Protein AF-A0A1X1Y423-F1 (afdb_monomer)

Solvent-accessible surface area (backbone atoms only — not comparable to full-atom values): 9062 Å² total; per-residue (Å²): 109,69,70,61,50,52,59,52,49,63,72,70,48,79,83,74,69,54,73,50,76,46,67,67,40,80,51,100,76,61,66,33,51,28,38,37,36,32,34,32,55,66,44,44,49,52,20,59,78,66,70,50,71,88,78,82,50,69,68,53,49,53,53,61,71,71,44,40,62,94,47,74,40,48,40,57,61,54,15,57,74,74,73,52,52,40,70,58,42,39,66,76,39,49,49,59,34,33,77,64,56,37,29,48,78,54,99,62,28,35,26,29,60,64,61,67,62,75,39,68,69,41,36,35,37,34,39,80,45,82,84,51,63,71,61,45,50,53,51,30,55,55,40,48,80,80,22,83,37,53,41,74,50,73,64,88,79,132

Sequence (158 aa):
MAALVADQVHRLMPRGGAHLVVGEVPAAQGIADIVAVRFDTDALRTRLSSGIGPVTSPLRVRVLHVLREDRYVRSATLAAYVGTNASALTRSTLKPLAELGLVELQKGLVRSTGAWRPVAAHLTAVELKLSKWRDALRQADNFAISADRSWMVLRDDP

Organism: NCBI:txid487514

Foldseek 3Di:
DLVVVQVVVVVVDDDDADKDKDAQDDDPPHTFRIKMFGWPVVLVVLCVVLVNDDDPDPLQVLLLVPFAQVDKDALQVSQVVSVHHSVCCCVVHVVVCVVSVQWDDDPRIIHGNVSDDDGGPFMETEHEDEPCVVVQVVVQVVCVVPGVYGYYDYDPDD

Secondary structure (DSSP, 8-state):
-HHHHHHHHHHHSPSSS-EEEEEEEE-SSSEEEEEEEEE-HHHHHHHHHTT------HHHHHHHHH--SS--EEHHHHHHHTTS-HHHHIIIIIHHHHHTTSEEEETTEEEE-S----SEEEEEEEEEESS-HHHHHHHHHHHTTT-SEEEEEEP---

pLDDT: mean 89.37, std 7.26, range [56.88, 98.31]

InterPro domains:
  IPR036390 Winged helix DNA-binding domain superfamily [SSF46785] (57-141)

Radius of gyration: 19.11 Å; Cα contacts (8 Å, |Δi|>4): 246; chains: 1; bounding box: 47×33×51 Å

Mean predicted aligned error: 5.69 Å

Structure (mmCIF, N/CA/C/O backbone):
data_AF-A0A1X1Y423-F1
#
_entry.id   AF-A0A1X1Y423-F1
#
loop_
_atom_site.group_PDB
_atom_site.id
_atom_site.type_symbol
_atom_site.label_atom_id
_atom_site.label_alt_id
_atom_site.label_comp_id
_atom_site.label_asym_id
_atom_site.label_entity_id
_atom_site.label_seq_id
_atom_site.pdbx_PDB_ins_code
_atom_site.Cartn_x
_atom_site.Cartn_y
_atom_site.Cartn_z
_atom_site.occupancy
_atom_site.B_iso_or_equiv
_atom_site.auth_seq_id
_atom_site.auth_comp_id
_atom_site.auth_asym_id
_atom_site.auth_atom_id
_atom_site.pdbx_PDB_model_num
ATOM 1 N N . MET A 1 1 ? 13.680 -0.420 -26.757 1.00 71.19 1 MET A N 1
ATOM 2 C CA . MET A 1 1 ? 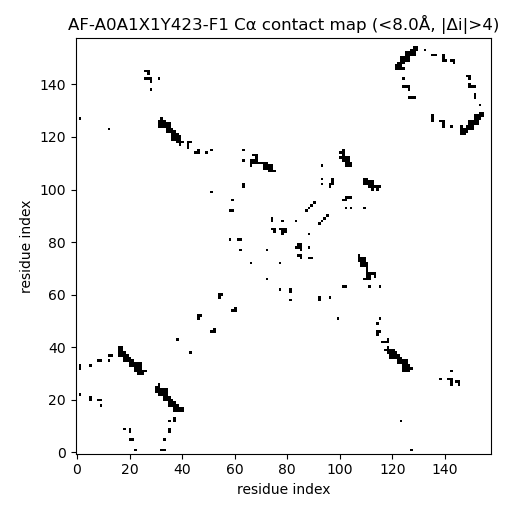14.505 -0.995 -25.670 1.00 71.19 1 MET A CA 1
ATOM 3 C C . MET A 1 1 ? 13.645 -1.414 -24.486 1.00 71.19 1 MET A C 1
ATOM 5 O O . MET A 1 1 ? 13.624 -2.599 -24.197 1.00 71.19 1 MET A O 1
ATOM 9 N N . ALA A 1 2 ? 12.868 -0.506 -23.885 1.00 75.75 2 ALA A N 1
ATOM 10 C CA . ALA A 1 2 ? 12.001 -0.819 -22.742 1.00 75.75 2 ALA A CA 1
ATOM 11 C C . ALA A 1 2 ? 11.051 -2.012 -22.972 1.00 75.75 2 ALA A C 1
ATOM 13 O O . ALA A 1 2 ? 11.011 -2.907 -22.142 1.00 75.75 2 ALA A O 1
ATOM 14 N N . ALA A 1 3 ? 10.370 -2.100 -24.123 1.00 78.38 3 ALA A N 1
ATOM 15 C CA . ALA A 1 3 ? 9.486 -3.236 -24.433 1.00 78.38 3 ALA A CA 1
ATOM 16 C C . ALA A 1 3 ? 10.220 -4.592 -24.494 1.00 78.38 3 ALA A C 1
ATOM 18 O O . ALA A 1 3 ? 9.712 -5.597 -24.009 1.00 78.38 3 ALA A O 1
ATOM 19 N N . LEU A 1 4 ? 11.438 -4.611 -25.047 1.00 82.81 4 LEU A N 1
ATOM 20 C CA . LEU A 1 4 ? 12.264 -5.819 -25.100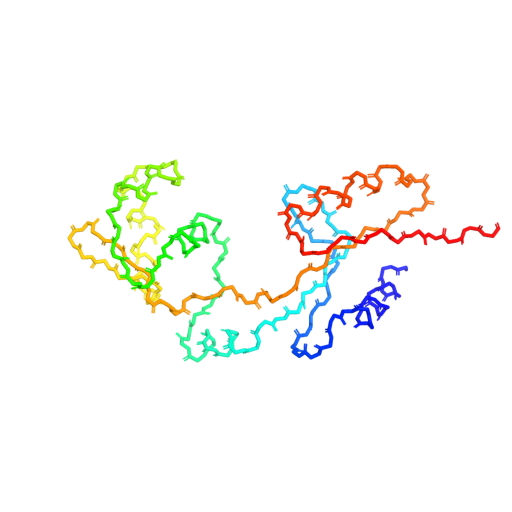 1.00 82.81 4 LEU A CA 1
ATOM 21 C C . LEU A 1 4 ? 12.731 -6.220 -23.698 1.00 82.81 4 LEU A C 1
ATOM 23 O O . LEU A 1 4 ? 12.655 -7.389 -23.339 1.00 82.81 4 LEU A O 1
ATOM 27 N N . VAL A 1 5 ? 13.155 -5.249 -22.884 1.00 81.50 5 VAL A N 1
ATOM 28 C CA . VAL A 1 5 ? 13.525 -5.515 -21.490 1.00 81.50 5 VAL A CA 1
ATOM 29 C C . VAL A 1 5 ? 12.313 -5.975 -20.681 1.00 81.50 5 VAL A C 1
ATOM 31 O O . VAL A 1 5 ? 12.442 -6.920 -19.918 1.00 81.50 5 VAL A O 1
ATOM 34 N N . ALA A 1 6 ? 11.129 -5.398 -20.887 1.00 82.81 6 ALA A N 1
ATOM 35 C CA . ALA A 1 6 ? 9.902 -5.813 -20.212 1.00 82.81 6 ALA A CA 1
ATOM 36 C C . ALA A 1 6 ? 9.536 -7.286 -20.494 1.00 82.81 6 ALA A C 1
ATOM 38 O O . ALA A 1 6 ? 9.153 -7.999 -19.562 1.00 82.81 6 ALA A O 1
ATOM 39 N N . ASP A 1 7 ? 9.712 -7.764 -21.735 1.00 85.25 7 ASP A N 1
ATOM 40 C CA . ASP A 1 7 ? 9.544 -9.189 -22.080 1.00 85.25 7 ASP A CA 1
ATOM 41 C C . ASP A 1 7 ? 10.568 -10.075 -21.356 1.00 85.25 7 ASP A C 1
ATOM 43 O O . ASP A 1 7 ? 10.226 -11.126 -20.812 1.00 85.25 7 ASP A O 1
ATOM 47 N N . GLN A 1 8 ? 11.829 -9.639 -21.285 1.00 85.56 8 GLN A N 1
ATOM 48 C CA . GLN A 1 8 ? 12.867 -10.396 -20.579 1.00 85.56 8 GLN A CA 1
ATOM 49 C C . GLN A 1 8 ? 12.647 -10.409 -19.064 1.00 85.56 8 GLN A C 1
ATOM 51 O O . GLN A 1 8 ? 12.792 -11.452 -18.429 1.00 85.56 8 GLN A O 1
ATOM 56 N N . VAL A 1 9 ? 12.228 -9.286 -18.480 1.00 85.62 9 VAL A N 1
ATOM 57 C CA . VAL A 1 9 ? 11.900 -9.178 -17.054 1.00 85.62 9 VAL A CA 1
ATOM 58 C C . VAL A 1 9 ? 10.802 -10.172 -16.683 1.00 85.62 9 VAL A C 1
ATOM 60 O O . VAL A 1 9 ? 10.925 -10.844 -15.662 1.00 85.62 9 VAL A O 1
ATOM 63 N N . HIS A 1 10 ? 9.798 -10.371 -17.544 1.00 80.94 10 HIS A N 1
ATOM 64 C CA . HIS A 1 10 ? 8.770 -11.398 -17.345 1.00 80.94 10 HIS A CA 1
ATOM 65 C C . HIS A 1 10 ? 9.352 -12.803 -17.122 1.00 80.94 10 HIS A C 1
ATOM 67 O O . HIS A 1 10 ? 8.839 -13.553 -16.290 1.00 80.94 10 HIS A O 1
ATOM 73 N N . ARG A 1 11 ? 10.435 -13.156 -17.826 1.00 82.75 11 ARG A N 1
ATOM 74 C CA . ARG A 1 11 ? 11.099 -14.469 -17.723 1.00 82.75 11 ARG A CA 1
ATOM 75 C C . ARG A 1 11 ? 11.934 -14.620 -16.453 1.00 82.75 11 ARG A C 1
ATOM 77 O O . ARG A 1 11 ? 12.149 -15.742 -16.000 1.00 82.75 11 ARG A O 1
ATOM 84 N N . LEU A 1 12 ? 12.416 -13.506 -15.906 1.00 84.12 12 LEU A N 1
ATOM 85 C CA . LEU A 1 12 ? 13.272 -13.465 -14.719 1.00 84.12 12 LEU A CA 1
ATOM 86 C C . LEU A 1 12 ? 12.476 -13.334 -13.410 1.00 84.12 12 LEU A C 1
ATOM 88 O O . LEU A 1 12 ? 13.028 -13.544 -12.326 1.00 84.12 12 LEU A O 1
ATOM 92 N N . MET A 1 13 ? 11.188 -12.995 -13.491 1.00 86.12 13 MET A N 1
ATOM 93 C CA . MET A 1 13 ? 10.309 -12.936 -12.327 1.00 86.12 13 MET A CA 1
ATOM 94 C C . MET A 1 13 ? 10.154 -14.316 -11.662 1.00 86.12 13 MET A C 1
ATOM 96 O O . MET A 1 13 ? 10.131 -15.339 -12.355 1.00 86.12 13 MET A O 1
ATOM 100 N N . PRO A 1 14 ? 10.017 -14.379 -10.320 1.00 82.56 14 PRO A N 1
ATOM 101 C CA . PRO A 1 14 ? 9.697 -15.623 -9.627 1.00 82.56 14 PRO A CA 1
ATOM 102 C C . PRO A 1 14 ? 8.488 -16.319 -10.260 1.00 82.56 14 PRO A C 1
ATOM 104 O O . PRO A 1 14 ? 7.506 -15.665 -10.588 1.00 82.56 14 PRO A O 1
ATOM 107 N N . ARG A 1 15 ? 8.543 -17.645 -10.422 1.00 82.44 15 ARG A N 1
ATOM 108 C CA . ARG A 1 15 ? 7.457 -18.405 -11.062 1.00 82.44 15 ARG A CA 1
ATOM 109 C C . ARG A 1 15 ? 6.163 -18.376 -10.231 1.00 82.44 15 ARG A C 1
ATOM 111 O O . ARG A 1 15 ? 6.212 -18.366 -8.999 1.00 82.44 15 ARG A O 1
ATOM 118 N N . GLY A 1 16 ? 5.031 -18.474 -10.932 1.00 79.94 16 GLY A N 1
ATOM 119 C CA . GLY A 1 16 ? 3.687 -18.619 -10.361 1.00 79.94 16 GLY A CA 1
ATOM 120 C C . GLY A 1 16 ? 3.031 -17.300 -9.935 1.00 79.94 16 GLY A C 1
ATOM 121 O O . GLY A 1 16 ? 3.711 -16.339 -9.595 1.00 79.94 16 GLY A O 1
ATOM 122 N N . GLY A 1 17 ? 1.696 -17.280 -9.913 1.00 79.94 17 GLY A N 1
ATOM 123 C CA . GLY A 1 17 ? 0.901 -16.082 -9.614 1.00 79.94 17 GLY A CA 1
ATOM 124 C C . GLY A 1 17 ? 0.702 -15.162 -10.823 1.00 79.94 17 GLY A C 1
ATOM 125 O O . GLY A 1 17 ? 1.229 -15.401 -11.908 1.00 79.94 17 GLY A O 1
ATOM 126 N N . ALA A 1 18 ? -0.104 -14.116 -10.640 1.00 85.06 18 ALA A N 1
ATOM 127 C CA . ALA A 1 18 ? -0.312 -13.089 -11.658 1.00 85.06 18 ALA A CA 1
ATOM 128 C C . ALA A 1 18 ? 0.846 -12.081 -11.649 1.00 85.06 18 ALA A C 1
ATOM 130 O O . ALA A 1 18 ? 1.231 -11.594 -10.582 1.00 85.06 18 ALA A O 1
ATOM 131 N N . HIS A 1 19 ? 1.380 -11.752 -12.827 1.00 90.81 19 HIS A N 1
ATOM 132 C CA . HIS A 1 19 ? 2.447 -10.766 -13.000 1.00 90.81 19 HIS A CA 1
ATOM 133 C C . HIS A 1 19 ? 1.944 -9.539 -13.754 1.00 90.81 19 HIS A C 1
ATOM 135 O O . HIS A 1 19 ? 1.078 -9.637 -14.621 1.00 90.81 19 HIS A O 1
ATOM 141 N N . LEU A 1 20 ? 2.527 -8.387 -13.443 1.00 91.62 20 LEU A N 1
ATOM 142 C CA . LEU A 1 20 ? 2.366 -7.161 -14.211 1.00 91.62 20 LEU A CA 1
ATOM 143 C C . LEU A 1 20 ? 3.725 -6.483 -14.343 1.00 91.62 20 LEU A C 1
ATOM 145 O O . LEU A 1 20 ? 4.454 -6.369 -13.361 1.00 91.62 20 LEU A O 1
ATOM 149 N N . VAL A 1 21 ? 4.047 -6.024 -15.549 1.00 91.69 21 VAL A N 1
ATOM 150 C CA . VAL A 1 21 ? 5.226 -5.199 -15.818 1.00 91.69 21 VAL A CA 1
ATOM 151 C C . VAL A 1 21 ? 4.744 -3.858 -16.346 1.00 91.69 21 VAL A C 1
ATOM 153 O O . VAL A 1 21 ? 3.952 -3.813 -17.285 1.00 91.69 21 VAL A O 1
ATOM 156 N N . VAL A 1 22 ? 5.196 -2.779 -15.717 1.00 91.50 22 VAL A N 1
ATOM 157 C CA . VAL A 1 22 ? 4.788 -1.404 -16.018 1.00 91.50 22 VAL A CA 1
ATOM 158 C C . VAL A 1 22 ? 6.040 -0.561 -16.224 1.00 91.50 22 VAL A C 1
ATOM 160 O O . VAL A 1 22 ? 7.025 -0.754 -15.516 1.00 91.50 22 VAL A O 1
ATOM 163 N N . GLY A 1 23 ? 6.011 0.345 -17.197 1.00 90.56 23 GLY A N 1
ATOM 164 C CA . GLY A 1 23 ? 7.083 1.316 -17.418 1.00 90.56 23 GLY A CA 1
ATOM 165 C C . GLY A 1 23 ? 6.837 2.636 -16.686 1.00 90.56 23 GLY A C 1
ATOM 166 O O . GLY A 1 23 ? 5.689 2.961 -16.392 1.00 90.56 23 GLY A O 1
ATOM 167 N N . GLU A 1 24 ? 7.911 3.385 -16.433 1.00 87.50 24 GLU A N 1
ATOM 168 C CA . GLU A 1 24 ? 7.902 4.760 -15.905 1.00 87.50 24 GLU A CA 1
ATOM 169 C C . GLU A 1 24 ? 7.063 4.923 -14.627 1.00 87.50 24 GLU A C 1
ATOM 171 O O . GLU A 1 24 ? 6.098 5.687 -14.557 1.00 87.50 24 GLU A O 1
ATOM 176 N N . VAL A 1 25 ? 7.429 4.183 -13.582 1.00 85.56 25 VAL A N 1
ATOM 177 C CA . VAL A 1 25 ? 6.671 4.156 -12.328 1.00 85.56 25 VAL A CA 1
ATOM 178 C C . VAL A 1 25 ? 7.312 5.089 -11.297 1.00 85.56 25 VAL A C 1
ATOM 180 O O . VAL A 1 25 ? 8.468 4.876 -10.922 1.00 85.56 25 VAL A O 1
ATOM 183 N N . PRO A 1 26 ? 6.582 6.095 -10.775 1.00 83.12 26 PRO A N 1
ATOM 184 C CA . PRO A 1 26 ? 7.054 6.892 -9.650 1.00 83.12 26 PRO A CA 1
ATOM 185 C C . PRO A 1 26 ? 7.330 6.005 -8.432 1.00 83.12 26 PRO A C 1
ATOM 187 O O . PRO A 1 26 ? 6.463 5.249 -7.991 1.00 83.12 26 PRO A O 1
ATOM 190 N N . ALA A 1 27 ? 8.530 6.118 -7.874 1.00 81.44 27 ALA A N 1
ATOM 191 C CA . ALA A 1 27 ? 8.976 5.358 -6.713 1.00 81.44 27 ALA A CA 1
ATOM 192 C C . ALA A 1 27 ? 9.255 6.289 -5.524 1.00 81.44 27 ALA A C 1
ATOM 194 O O . ALA A 1 27 ? 9.110 7.510 -5.611 1.00 81.44 27 ALA A O 1
ATOM 195 N N . ALA A 1 28 ? 9.681 5.718 -4.392 1.00 75.62 28 ALA A N 1
ATOM 196 C CA . ALA A 1 28 ? 10.052 6.504 -3.214 1.00 75.62 28 ALA A CA 1
ATOM 197 C C . ALA A 1 28 ? 11.167 7.526 -3.515 1.00 75.62 28 ALA A C 1
ATOM 199 O O . ALA A 1 28 ? 11.206 8.591 -2.902 1.00 75.62 28 ALA A O 1
ATOM 200 N N . GLN A 1 29 ? 12.052 7.211 -4.467 1.00 79.56 29 GLN A N 1
ATOM 201 C CA . GLN A 1 29 ? 13.123 8.092 -4.922 1.00 79.56 29 GLN A CA 1
ATOM 202 C C . GLN A 1 29 ? 13.238 8.06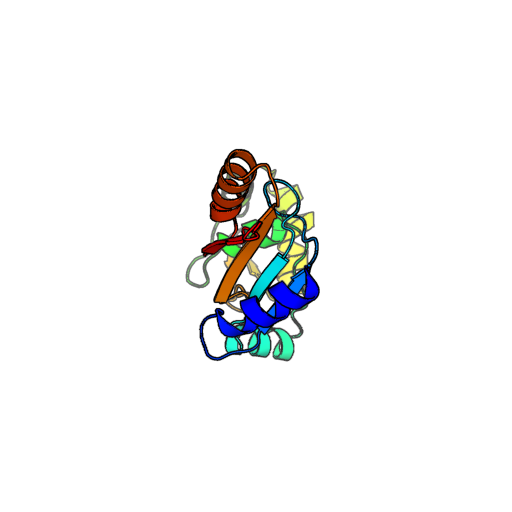6 -6.451 1.00 79.56 29 GLN A C 1
ATOM 204 O O . GLN A 1 29 ? 13.910 7.211 -7.018 1.00 79.56 29 GLN A O 1
ATOM 209 N N . GLY A 1 30 ? 12.603 9.029 -7.120 1.00 84.50 30 GLY A N 1
ATOM 210 C CA . GLY A 1 30 ? 12.651 9.166 -8.579 1.00 84.50 30 GLY A CA 1
ATOM 211 C C . GLY A 1 30 ? 11.597 8.334 -9.311 1.00 84.50 30 GLY A C 1
ATOM 212 O O . GLY A 1 30 ? 10.545 8.012 -8.759 1.00 84.50 30 GLY A O 1
ATOM 213 N N . ILE A 1 31 ? 11.871 8.033 -10.578 1.00 86.44 31 ILE A N 1
ATOM 214 C CA . ILE A 1 31 ? 11.006 7.246 -11.462 1.00 86.44 31 ILE A CA 1
ATOM 215 C C . ILE A 1 31 ? 11.805 6.012 -11.860 1.00 86.44 31 ILE A C 1
ATOM 217 O O . ILE A 1 31 ? 12.922 6.160 -12.345 1.00 86.44 31 ILE A O 1
ATOM 221 N N . ALA A 1 32 ? 11.256 4.825 -11.617 1.00 87.31 32 ALA A N 1
ATOM 222 C CA . ALA A 1 32 ? 11.831 3.579 -12.101 1.00 87.31 32 ALA A CA 1
ATOM 223 C C . ALA A 1 32 ? 11.414 3.368 -13.558 1.00 87.31 32 ALA A C 1
ATOM 225 O O . ALA A 1 32 ? 10.223 3.455 -13.875 1.00 87.31 32 ALA A O 1
ATOM 226 N N . ASP A 1 33 ? 12.373 3.057 -14.429 1.00 89.56 33 ASP A N 1
ATOM 227 C CA . ASP A 1 33 ? 12.090 2.835 -15.849 1.00 89.56 33 ASP A CA 1
ATOM 228 C C . ASP A 1 33 ? 11.113 1.676 -16.059 1.00 89.56 33 ASP A C 1
ATOM 230 O O . ASP A 1 33 ? 10.211 1.769 -16.891 1.00 89.56 33 ASP A O 1
ATOM 234 N N . ILE A 1 34 ? 11.278 0.586 -15.304 1.00 91.44 34 ILE A N 1
ATOM 235 C CA . ILE A 1 34 ? 10.379 -0.568 -15.313 1.00 91.44 34 ILE A CA 1
ATOM 236 C C . ILE A 1 34 ? 10.172 -1.072 -13.879 1.00 91.44 34 ILE A C 1
ATOM 238 O O . ILE A 1 34 ? 11.114 -1.217 -13.104 1.00 91.44 34 ILE A O 1
ATOM 242 N N . VAL A 1 35 ? 8.930 -1.415 -13.540 1.00 92.12 35 VAL A N 1
ATOM 243 C CA . VAL A 1 35 ? 8.573 -2.144 -12.319 1.00 92.12 35 VAL A CA 1
ATOM 244 C C . VAL A 1 35 ? 7.817 -3.406 -12.698 1.00 92.12 35 VAL A C 1
ATOM 246 O O . VAL A 1 35 ? 6.827 -3.362 -13.427 1.00 92.12 35 VAL A O 1
ATOM 249 N N . ALA A 1 36 ? 8.268 -4.536 -12.167 1.00 93.62 36 ALA A N 1
ATOM 250 C CA . ALA A 1 36 ? 7.576 -5.808 -12.245 1.00 93.62 36 ALA A CA 1
ATOM 251 C C . ALA A 1 36 ? 7.007 -6.179 -10.878 1.00 93.62 36 ALA A C 1
ATOM 253 O O . ALA A 1 36 ? 7.706 -6.148 -9.865 1.00 93.62 36 ALA A O 1
ATOM 254 N N . VAL A 1 37 ? 5.736 -6.559 -10.851 1.00 93.69 37 VAL A N 1
ATOM 255 C CA . VAL A 1 37 ? 5.041 -6.993 -9.641 1.00 93.69 37 VAL A CA 1
ATOM 256 C C . VAL A 1 37 ? 4.522 -8.401 -9.861 1.00 93.69 37 VAL A C 1
ATOM 258 O O . VAL A 1 37 ? 3.819 -8.665 -10.835 1.00 93.69 37 VAL A O 1
ATOM 261 N N . ARG A 1 38 ? 4.830 -9.298 -8.926 1.00 94.25 38 ARG A N 1
ATOM 262 C CA . ARG A 1 38 ? 4.095 -10.548 -8.745 1.00 94.25 38 ARG A CA 1
ATOM 263 C C . ARG A 1 38 ? 3.072 -10.345 -7.645 1.00 94.25 38 ARG A C 1
ATOM 26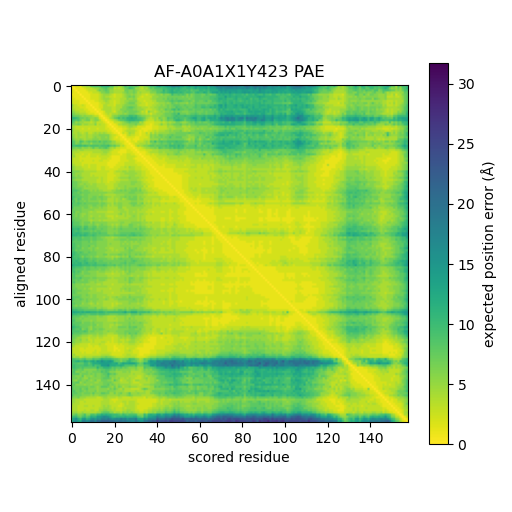5 O O . ARG A 1 38 ? 3.431 -9.982 -6.523 1.00 94.25 38 ARG A O 1
ATOM 272 N N . PHE A 1 39 ? 1.814 -10.617 -7.952 1.00 93.12 39 PHE A N 1
ATOM 273 C CA . PHE A 1 39 ? 0.733 -10.486 -6.990 1.00 93.12 39 PHE A CA 1
ATOM 274 C C . PHE A 1 39 ? 0.563 -11.745 -6.136 1.00 93.12 39 PHE A C 1
ATOM 276 O O . PHE A 1 39 ? 0.645 -12.871 -6.630 1.00 93.12 39 PHE A O 1
ATOM 283 N N . ASP A 1 40 ? 0.250 -11.539 -4.859 1.00 92.50 40 ASP A N 1
ATOM 284 C CA . ASP A 1 40 ? -0.398 -12.538 -4.019 1.00 92.50 40 ASP A CA 1
ATOM 285 C C . ASP A 1 40 ? -1.833 -12.711 -4.535 1.00 92.50 40 ASP A C 1
ATOM 287 O O . ASP A 1 40 ? -2.692 -11.837 -4.385 1.00 92.50 40 ASP A O 1
ATOM 291 N N . THR A 1 41 ? -2.072 -13.831 -5.214 1.00 91.88 41 THR A N 1
ATOM 292 C CA . THR A 1 41 ? -3.351 -14.092 -5.884 1.00 91.88 41 THR A CA 1
ATOM 293 C C . THR A 1 41 ? -4.470 -14.350 -4.877 1.00 91.88 41 THR A C 1
ATOM 295 O O . THR A 1 41 ? -5.617 -13.987 -5.146 1.00 91.88 41 THR A O 1
ATOM 298 N N . ASP A 1 42 ? -4.153 -14.899 -3.703 1.00 91.50 42 ASP A N 1
ATOM 299 C CA . ASP A 1 42 ? -5.139 -15.149 -2.654 1.00 91.50 42 ASP A CA 1
ATOM 300 C C . ASP A 1 42 ? -5.525 -13.843 -1.957 1.00 91.50 42 ASP A C 1
ATOM 302 O O . ASP A 1 42 ? -6.715 -13.577 -1.758 1.00 91.50 42 ASP A O 1
ATOM 306 N N . ALA A 1 43 ? -4.553 -12.971 -1.669 1.00 91.12 43 ALA A N 1
ATOM 307 C CA . ALA A 1 43 ? -4.827 -11.626 -1.163 1.00 91.12 43 ALA A CA 1
ATOM 308 C C . ALA A 1 43 ? -5.634 -10.791 -2.169 1.00 91.12 43 ALA A C 1
ATOM 310 O O . ALA A 1 43 ? -6.587 -10.106 -1.786 1.00 91.12 43 ALA A O 1
ATOM 311 N N . LEU A 1 44 ? -5.290 -10.863 -3.460 1.00 90.44 44 LEU A N 1
ATOM 312 C CA . LEU A 1 44 ? -6.016 -10.164 -4.518 1.00 90.44 44 LEU A CA 1
ATOM 313 C C . LEU A 1 44 ? -7.462 -10.666 -4.627 1.00 90.44 44 LEU A C 1
ATOM 315 O O . LEU A 1 44 ? -8.390 -9.857 -4.627 1.00 90.44 44 LEU A O 1
ATOM 319 N N . ARG A 1 45 ? -7.665 -11.990 -4.654 1.00 90.56 45 ARG A N 1
ATOM 320 C CA . ARG A 1 45 ? -8.998 -12.607 -4.706 1.00 90.56 45 ARG A CA 1
ATOM 321 C C . ARG A 1 45 ? -9.831 -12.232 -3.485 1.00 90.56 45 ARG A C 1
ATOM 323 O O . ARG A 1 45 ? -10.972 -11.823 -3.657 1.00 90.56 45 ARG A O 1
ATOM 330 N N . THR A 1 46 ? -9.248 -12.307 -2.290 1.00 89.38 46 THR A N 1
ATOM 331 C CA . THR A 1 46 ? -9.916 -11.949 -1.029 1.00 89.38 46 THR A CA 1
ATOM 332 C C . THR A 1 46 ? -10.375 -10.493 -1.038 1.00 89.38 46 THR A C 1
ATOM 334 O O . THR A 1 46 ? -11.497 -10.187 -0.641 1.00 89.38 46 THR A O 1
ATOM 337 N N . ARG A 1 47 ? -9.538 -9.572 -1.531 1.00 89.88 47 ARG A N 1
ATOM 338 C CA . ARG A 1 47 ? -9.924 -8.161 -1.644 1.00 89.88 47 ARG A CA 1
ATOM 339 C C . ARG A 1 47 ? -11.044 -7.952 -2.652 1.00 89.88 47 ARG A C 1
ATOM 341 O O . ARG A 1 47 ? -11.986 -7.230 -2.341 1.00 89.88 47 ARG A O 1
ATOM 348 N N . LEU A 1 48 ? -10.968 -8.595 -3.817 1.00 89.38 48 LEU A N 1
ATOM 349 C CA . LEU A 1 48 ? -12.008 -8.502 -4.843 1.00 89.38 48 LEU A CA 1
ATOM 350 C C . LEU A 1 48 ? -13.350 -9.055 -4.346 1.00 89.38 48 LEU A C 1
ATOM 352 O O . LEU A 1 48 ? -14.365 -8.383 -4.503 1.00 89.38 48 LEU A O 1
ATOM 356 N N . SER A 1 49 ? -13.360 -10.223 -3.693 1.00 90.44 49 SER A N 1
ATOM 357 C CA . SER A 1 49 ? -14.589 -10.818 -3.146 1.00 90.44 49 SER A CA 1
ATOM 358 C C . SER A 1 49 ? -15.203 -9.988 -2.020 1.00 90.44 49 SER A C 1
ATOM 360 O O . SER A 1 49 ? -16.415 -10.006 -1.841 1.00 90.44 49 SER A O 1
ATOM 362 N N . SER A 1 50 ? -14.379 -9.242 -1.285 1.00 87.12 50 SER A N 1
ATOM 363 C CA . SER A 1 50 ? -14.818 -8.350 -0.206 1.00 87.12 50 SER A CA 1
ATOM 364 C C . SER A 1 50 ? -15.114 -6.921 -0.682 1.00 87.12 50 SER A C 1
ATOM 366 O O . SER A 1 50 ? -15.353 -6.046 0.144 1.00 87.12 50 SER A O 1
ATOM 368 N N . GLY A 1 51 ? -15.058 -6.645 -1.992 1.00 90.12 51 GLY A N 1
ATOM 369 C CA . GLY A 1 51 ? -15.295 -5.306 -2.547 1.00 90.12 51 GLY A CA 1
ATOM 370 C C . GLY A 1 51 ? -14.236 -4.261 -2.165 1.00 90.12 51 GLY A C 1
ATOM 371 O O . GLY A 1 51 ? -14.469 -3.059 -2.284 1.00 90.12 51 GLY A O 1
ATOM 372 N N . ILE A 1 52 ? -13.058 -4.692 -1.706 1.00 90.38 52 ILE A N 1
ATOM 373 C CA . ILE A 1 52 ? -11.980 -3.813 -1.245 1.00 90.38 52 ILE A CA 1
ATOM 374 C C . ILE A 1 52 ? -11.153 -3.350 -2.446 1.00 90.38 52 ILE A C 1
ATOM 376 O O . ILE A 1 52 ? -10.215 -4.022 -2.890 1.00 90.38 52 ILE A O 1
ATOM 380 N N . GLY A 1 53 ? -11.462 -2.150 -2.932 1.00 89.25 53 GLY A N 1
ATOM 381 C CA . GLY A 1 53 ? -10.697 -1.478 -3.983 1.00 89.25 53 GLY A CA 1
ATOM 382 C C . GLY A 1 53 ? -9.280 -1.048 -3.558 1.00 89.25 53 GLY A C 1
ATOM 383 O O . GLY A 1 53 ? -8.859 -1.268 -2.415 1.00 89.25 53 GLY A O 1
ATOM 384 N N . PRO A 1 54 ? -8.502 -0.434 -4.468 1.00 89.19 54 PRO A N 1
ATOM 385 C CA . PRO A 1 54 ? -7.166 0.083 -4.174 1.00 89.19 54 PRO A CA 1
ATOM 386 C C . PRO A 1 54 ? -7.160 1.106 -3.027 1.00 89.19 54 PRO A C 1
ATOM 388 O O . PRO A 1 54 ? -8.007 1.993 -2.959 1.00 89.19 54 PRO A O 1
ATOM 391 N N . VAL A 1 55 ? -6.158 1.022 -2.144 1.00 90.88 55 VAL A N 1
ATOM 392 C CA . VAL A 1 55 ? -5.936 2.015 -1.079 1.00 90.88 55 VAL A CA 1
ATOM 393 C C . VAL A 1 55 ? -4.791 2.914 -1.525 1.00 90.88 55 VAL A C 1
ATOM 395 O O . VAL A 1 55 ? -3.630 2.544 -1.401 1.00 90.88 55 VAL A O 1
ATOM 398 N N . THR A 1 56 ? -5.120 4.077 -2.082 1.00 89.62 56 THR A N 1
ATOM 399 C CA . THR A 1 56 ? -4.147 4.970 -2.742 1.00 89.62 56 THR A CA 1
ATOM 400 C C . THR A 1 56 ? -3.529 6.011 -1.812 1.00 89.62 56 THR A C 1
ATOM 402 O O . THR A 1 56 ? -2.504 6.598 -2.136 1.00 89.62 56 THR A O 1
ATOM 405 N N . SER A 1 57 ? -4.122 6.250 -0.639 1.00 92.50 57 SER A N 1
ATOM 406 C CA . SER A 1 57 ? -3.585 7.207 0.333 1.00 92.50 57 SER A CA 1
ATOM 407 C C . SER A 1 57 ? -2.406 6.601 1.106 1.00 92.50 57 SER A C 1
ATOM 409 O O . SER A 1 57 ? -2.614 5.625 1.836 1.00 92.50 57 SER A O 1
ATOM 411 N N . PRO A 1 58 ? -1.203 7.212 1.071 1.00 90.50 58 PRO A N 1
ATOM 412 C CA . PRO A 1 58 ? -0.050 6.723 1.831 1.00 90.50 58 PRO A CA 1
ATOM 413 C C . PRO A 1 58 ? -0.302 6.670 3.341 1.00 90.50 58 PRO A C 1
ATOM 415 O O . PRO A 1 58 ? 0.173 5.771 4.033 1.00 90.50 58 PRO A O 1
ATOM 418 N N . LEU A 1 59 ? -1.089 7.613 3.874 1.00 94.19 59 LEU A N 1
ATOM 419 C CA . LEU A 1 59 ? -1.460 7.611 5.288 1.00 94.19 59 LEU A CA 1
ATOM 420 C C . LEU A 1 59 ? -2.340 6.404 5.640 1.00 94.19 59 LEU A C 1
ATOM 422 O O . LEU A 1 59 ? -2.088 5.754 6.652 1.00 94.19 59 LEU A O 1
ATOM 426 N N . ARG A 1 60 ? -3.323 6.069 4.794 1.00 95.56 60 ARG A N 1
ATOM 427 C CA . ARG A 1 60 ? -4.173 4.883 4.992 1.00 95.56 60 ARG A CA 1
ATOM 428 C C . ARG A 1 60 ? -3.354 3.596 4.939 1.00 95.56 60 ARG A C 1
ATOM 430 O O . ARG A 1 60 ? -3.525 2.748 5.806 1.00 95.56 60 ARG A O 1
ATOM 437 N N . VAL A 1 61 ? -2.434 3.480 3.979 1.00 93.06 61 VAL A N 1
ATOM 438 C CA . VAL A 1 61 ? -1.531 2.321 3.872 1.00 93.06 61 VAL A CA 1
ATOM 439 C C . VAL A 1 61 ? -0.662 2.182 5.124 1.00 93.06 61 VAL A C 1
ATOM 441 O O . VAL A 1 61 ? -0.607 1.099 5.697 1.00 93.06 61 VAL A O 1
ATOM 444 N N . ARG A 1 62 ? -0.050 3.272 5.609 1.00 93.50 62 ARG A N 1
ATOM 445 C CA . ARG A 1 62 ? 0.741 3.248 6.854 1.00 93.50 62 ARG A CA 1
ATOM 446 C C . ARG A 1 62 ? -0.081 2.807 8.061 1.00 93.50 62 ARG A C 1
ATOM 448 O O . ARG A 1 62 ? 0.393 1.997 8.846 1.00 93.50 62 ARG A O 1
ATOM 455 N N . VAL A 1 63 ? -1.308 3.308 8.202 1.00 96.12 63 VAL A N 1
ATOM 456 C CA . VAL A 1 63 ? -2.211 2.886 9.283 1.00 96.12 63 VAL A CA 1
ATOM 457 C C . VAL A 1 63 ? -2.488 1.385 9.216 1.00 96.12 63 VAL A C 1
ATOM 459 O O . VAL A 1 63 ? -2.319 0.695 10.218 1.00 96.12 63 VAL A O 1
ATOM 462 N N . LEU A 1 64 ? -2.870 0.873 8.045 1.00 95.12 64 LEU A N 1
ATOM 463 C CA . LEU A 1 64 ? -3.189 -0.545 7.864 1.00 95.12 64 LEU A CA 1
ATOM 464 C C . LEU A 1 64 ? -1.973 -1.453 8.085 1.00 95.12 64 LEU A C 1
ATOM 466 O O . LEU A 1 64 ? -2.130 -2.547 8.612 1.00 95.12 64 LEU A O 1
ATOM 470 N N . HIS A 1 65 ? -0.771 -0.986 7.744 1.00 91.75 65 HIS A N 1
ATOM 471 C CA . HIS A 1 65 ? 0.472 -1.730 7.951 1.00 91.75 65 HIS A CA 1
ATOM 472 C C . HIS A 1 65 ? 0.857 -1.881 9.434 1.00 91.75 65 HIS A C 1
ATOM 474 O O . HIS A 1 65 ? 1.492 -2.860 9.814 1.00 91.75 65 HIS A O 1
ATOM 480 N N . VAL A 1 66 ? 0.484 -0.919 10.283 1.00 93.38 66 VAL A N 1
ATOM 481 C CA . VAL A 1 66 ? 0.852 -0.902 11.713 1.00 93.38 66 VAL A CA 1
ATOM 482 C C . VAL A 1 66 ? -0.167 -1.643 12.582 1.00 93.38 66 VAL A C 1
ATOM 484 O O . VAL A 1 66 ? 0.166 -2.163 13.654 1.00 93.38 66 VAL A O 1
ATOM 487 N N . LEU A 1 67 ? -1.428 -1.664 12.151 1.00 95.44 67 LEU A N 1
ATOM 488 C CA . LEU A 1 67 ? -2.495 -2.353 12.862 1.00 95.44 67 LEU A CA 1
ATOM 489 C C . LEU A 1 67 ? -2.349 -3.870 12.737 1.00 95.44 67 LEU A C 1
ATOM 491 O O . LEU A 1 67 ? -1.912 -4.398 11.720 1.00 95.44 67 LEU A O 1
ATOM 495 N N . ARG A 1 68 ? -2.760 -4.578 13.788 1.00 93.50 68 ARG A N 1
ATOM 496 C CA . ARG A 1 68 ? -2.837 -6.041 13.797 1.00 93.50 68 ARG A CA 1
ATOM 497 C C . ARG A 1 68 ? -4.270 -6.465 14.100 1.00 93.50 68 ARG A C 1
ATOM 499 O O . ARG A 1 68 ? -5.050 -5.674 14.632 1.00 93.50 68 ARG A O 1
ATOM 506 N N . GLU A 1 69 ? -4.607 -7.685 13.712 1.00 92.56 69 GLU A N 1
ATOM 507 C CA . GLU A 1 69 ? -5.941 -8.271 13.893 1.00 92.56 69 GLU A CA 1
ATOM 508 C C . GLU A 1 69 ? -6.177 -8.728 15.343 1.00 92.56 69 GLU A C 1
ATOM 510 O O . GLU A 1 69 ? -7.272 -8.605 15.887 1.00 92.56 69 GLU A O 1
ATOM 515 N N . ASP A 1 70 ? -5.111 -9.172 16.008 1.00 94.25 70 ASP A N 1
ATOM 516 C CA . ASP A 1 70 ? -5.118 -9.766 17.347 1.00 94.25 70 ASP A CA 1
ATOM 517 C C . ASP A 1 70 ? -5.171 -8.747 18.496 1.00 94.25 70 ASP A C 1
ATOM 519 O O . ASP A 1 70 ? -5.311 -9.131 19.658 1.00 94.25 70 ASP A O 1
ATOM 523 N N . ARG A 1 71 ? -5.057 -7.442 18.211 1.00 95.56 71 ARG A N 1
ATOM 524 C CA . ARG A 1 71 ? -4.995 -6.409 19.254 1.00 95.56 71 ARG A CA 1
ATOM 525 C C . ARG A 1 71 ? -5.625 -5.083 18.850 1.00 95.56 71 ARG A C 1
ATOM 527 O O . ARG A 1 71 ? -5.401 -4.560 17.761 1.00 95.56 71 ARG A O 1
ATOM 534 N N . TYR A 1 72 ? -6.316 -4.479 19.810 1.00 97.75 72 TYR A N 1
ATOM 535 C CA . TYR A 1 72 ? -6.737 -3.084 19.743 1.00 97.75 72 TYR A CA 1
ATOM 536 C C . TYR A 1 72 ? -5.600 -2.141 20.147 1.00 97.75 72 TYR A C 1
ATOM 538 O O . TYR A 1 72 ? -4.850 -2.398 21.089 1.00 97.75 72 TYR A O 1
ATOM 546 N N . VAL A 1 73 ? -5.510 -1.005 19.463 1.00 97.44 73 VAL A N 1
ATOM 547 C CA . VAL A 1 73 ? -4.561 0.078 19.740 1.00 97.44 73 VAL A CA 1
ATOM 548 C C . VAL A 1 73 ? -5.337 1.369 19.978 1.00 97.44 73 VAL A C 1
ATOM 550 O O . VAL A 1 73 ? -6.345 1.630 19.325 1.00 97.44 73 VAL A O 1
ATOM 553 N N . ARG A 1 74 ? -4.881 2.214 20.908 1.00 97.88 74 ARG A N 1
ATOM 554 C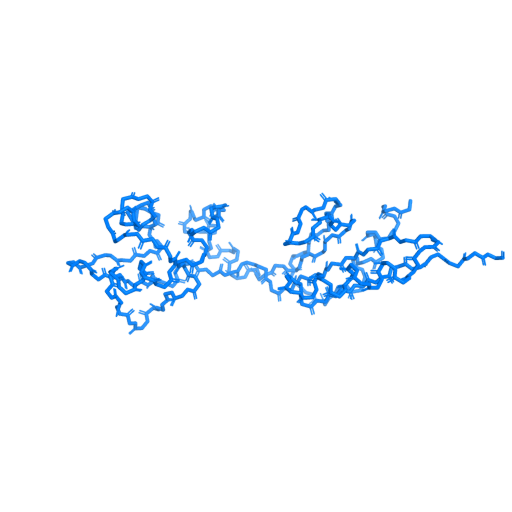 CA . ARG A 1 74 ? -5.482 3.542 21.110 1.00 97.88 74 ARG A CA 1
ATOM 555 C C . ARG A 1 74 ? -5.245 4.415 19.879 1.00 97.88 74 ARG A C 1
ATOM 557 O O . ARG A 1 74 ? -4.111 4.563 19.429 1.00 97.88 74 ARG A O 1
ATOM 564 N N . SER A 1 75 ? -6.292 5.081 19.401 1.00 97.19 75 SER A N 1
ATOM 565 C CA . SER A 1 75 ? -6.220 5.992 18.248 1.00 97.19 75 SER A CA 1
ATOM 566 C C . SER A 1 75 ? -5.216 7.123 18.476 1.00 97.19 75 SER A C 1
ATOM 568 O O . SER A 1 75 ? -4.554 7.548 17.538 1.00 97.19 75 SER A O 1
ATOM 570 N N . ALA A 1 76 ? -5.048 7.575 19.724 1.00 97.25 76 ALA A N 1
ATOM 571 C CA . ALA A 1 76 ? -4.029 8.558 20.091 1.00 97.25 76 ALA A CA 1
ATOM 572 C C . ALA A 1 76 ? -2.597 8.029 19.909 1.00 97.25 76 ALA A C 1
ATOM 574 O O . ALA A 1 76 ? -1.750 8.733 19.367 1.00 97.25 76 ALA A O 1
ATOM 575 N N . THR A 1 77 ? -2.338 6.777 20.299 1.00 97.19 77 THR A N 1
ATOM 576 C CA . THR A 1 77 ? -1.037 6.122 20.099 1.00 97.19 77 THR A CA 1
ATOM 577 C C . THR A 1 77 ? -0.740 5.945 18.615 1.00 97.19 77 THR A C 1
ATOM 579 O O . THR A 1 77 ? 0.355 6.265 18.164 1.00 97.19 77 THR A O 1
ATOM 582 N N . LEU A 1 78 ? -1.731 5.496 17.840 1.00 97.12 78 LEU A N 1
ATOM 583 C CA . LEU A 1 78 ? -1.594 5.373 16.391 1.00 97.12 78 LEU A CA 1
ATOM 584 C C . LEU A 1 78 ? -1.342 6.736 15.727 1.00 97.12 78 LEU A C 1
ATOM 586 O O . LEU A 1 78 ? -0.498 6.835 14.843 1.00 97.12 78 LEU A O 1
ATOM 590 N N . ALA A 1 79 ? -2.036 7.787 16.169 1.00 97.19 79 ALA A N 1
ATOM 591 C CA . ALA A 1 79 ? -1.859 9.143 15.657 1.00 97.19 79 ALA A CA 1
ATOM 592 C C . ALA A 1 79 ? -0.457 9.693 15.924 1.00 97.19 79 ALA A C 1
ATOM 594 O O . ALA A 1 79 ? 0.157 10.229 15.005 1.00 97.19 79 ALA A O 1
ATOM 595 N N . ALA A 1 80 ? 0.073 9.485 17.132 1.00 96.38 80 ALA A N 1
ATOM 596 C CA . ALA A 1 80 ? 1.451 9.836 17.455 1.00 96.38 80 ALA A CA 1
ATOM 597 C C . ALA A 1 80 ? 2.445 9.093 16.547 1.00 96.38 80 ALA A C 1
ATOM 599 O O . ALA A 1 80 ? 3.352 9.713 16.001 1.00 96.38 80 ALA A O 1
ATOM 600 N N . TYR A 1 81 ? 2.227 7.793 16.320 1.00 95.44 81 TYR A N 1
ATOM 601 C CA . TYR A 1 81 ? 3.090 6.977 15.463 1.00 95.44 81 TYR A CA 1
ATOM 602 C C . TYR A 1 81 ? 3.120 7.465 14.006 1.00 95.44 81 TYR A C 1
ATOM 604 O O . TYR A 1 81 ? 4.182 7.536 13.397 1.00 95.44 81 TYR A O 1
ATOM 612 N N . VAL A 1 82 ? 1.966 7.829 13.438 1.00 94.62 82 VAL A N 1
ATOM 613 C CA . VAL A 1 82 ? 1.883 8.305 12.044 1.00 94.62 82 VAL A CA 1
ATOM 614 C C . VAL A 1 82 ? 2.075 9.822 11.900 1.00 94.62 82 VAL A C 1
ATOM 616 O O . VAL A 1 82 ? 1.897 10.350 10.801 1.00 94.62 82 VAL A O 1
ATOM 619 N N . GLY A 1 83 ? 2.430 10.525 12.982 1.00 94.50 83 GLY A N 1
ATOM 620 C CA . GLY A 1 83 ? 2.758 11.953 12.969 1.00 94.50 83 GLY A CA 1
ATOM 621 C C . GLY A 1 83 ? 1.557 12.879 12.754 1.00 94.50 83 GLY A C 1
ATOM 622 O O . GLY A 1 83 ? 1.634 13.827 11.978 1.00 94.50 83 GLY A O 1
ATOM 623 N N . THR A 1 84 ? 0.419 12.609 13.399 1.00 95.25 84 THR A N 1
ATOM 624 C CA . THR A 1 84 ? -0.792 13.438 13.280 1.00 95.25 84 THR A CA 1
ATOM 625 C C . THR A 1 8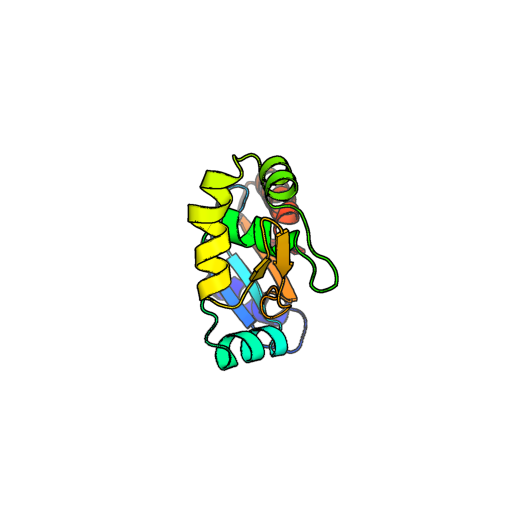4 ? -1.571 13.542 14.598 1.00 95.25 84 THR A C 1
ATOM 627 O O . THR A 1 84 ? -1.212 12.933 15.602 1.00 95.25 84 THR A O 1
ATOM 630 N N . ASN A 1 85 ? -2.670 14.305 14.611 1.00 95.94 85 ASN A N 1
ATOM 631 C CA . ASN A 1 85 ? -3.572 14.378 15.762 1.00 95.94 85 ASN A CA 1
ATOM 632 C C . ASN A 1 85 ? -4.698 13.330 15.676 1.00 95.94 85 ASN A C 1
ATOM 634 O O . ASN A 1 85 ? -5.207 13.023 14.597 1.00 95.94 85 ASN A O 1
ATOM 638 N N . ALA A 1 86 ? -5.121 12.801 16.828 1.00 96.44 86 ALA A N 1
ATOM 639 C CA . ALA A 1 86 ? -6.076 11.691 16.901 1.00 96.44 86 ALA A CA 1
ATOM 640 C C . ALA A 1 86 ? -7.443 12.011 16.276 1.00 96.44 86 ALA A C 1
ATOM 642 O O . ALA A 1 86 ? -8.031 11.157 15.611 1.00 96.44 86 ALA A O 1
ATOM 643 N N . SER A 1 87 ? -7.939 13.238 16.455 1.00 96.75 87 SER A N 1
ATOM 644 C CA . SER A 1 87 ? -9.227 13.672 15.901 1.00 96.75 87 SER A CA 1
ATOM 645 C C . SER A 1 87 ? -9.189 13.721 14.369 1.00 96.75 87 SER A C 1
ATOM 647 O O . SER A 1 87 ? -10.051 13.150 13.696 1.00 96.75 87 SER A O 1
ATOM 649 N N . ALA A 1 88 ? -8.135 14.315 13.803 1.00 96.25 88 ALA A N 1
ATOM 650 C CA . ALA A 1 88 ? -7.917 14.363 12.365 1.00 96.25 88 ALA A CA 1
ATOM 651 C C . ALA A 1 88 ? -7.705 12.968 11.783 1.00 96.25 88 ALA A C 1
ATOM 653 O O . ALA A 1 88 ? -8.355 12.659 10.788 1.00 96.25 88 ALA A O 1
ATOM 654 N N . LEU A 1 89 ? -6.886 12.116 12.416 1.00 97.69 89 LEU A N 1
ATOM 655 C CA . LEU A 1 89 ? -6.696 10.727 11.988 1.00 97.69 89 LEU A CA 1
ATOM 656 C C . LEU A 1 89 ? -8.026 9.974 11.952 1.00 97.69 89 LEU A C 1
ATOM 658 O O . LEU A 1 89 ? -8.341 9.299 10.973 1.00 97.69 89 LEU A O 1
ATOM 662 N N . THR A 1 90 ? -8.825 10.115 13.010 1.00 97.62 90 THR A N 1
ATOM 663 C CA . THR A 1 90 ? -10.115 9.431 13.120 1.00 97.62 90 THR A CA 1
ATOM 664 C C . THR A 1 90 ? -11.044 9.837 11.983 1.00 97.62 90 THR A C 1
ATOM 666 O O . THR A 1 90 ? -11.609 8.980 11.311 1.00 97.62 90 THR A O 1
ATOM 669 N N . ARG A 1 91 ? -11.170 11.143 11.729 1.00 96.94 91 ARG A N 1
ATOM 670 C CA . ARG A 1 91 ? -12.061 11.687 10.700 1.00 96.94 91 ARG A CA 1
ATOM 671 C C . ARG A 1 91 ? -11.589 11.396 9.274 1.00 96.94 91 ARG A C 1
ATOM 673 O O . ARG A 1 91 ? -12.410 11.027 8.447 1.00 96.94 91 ARG A O 1
ATOM 680 N N . SER A 1 92 ? -10.306 11.589 8.969 1.00 96.06 92 SER A N 1
ATOM 681 C CA . SER A 1 92 ? -9.790 11.504 7.591 1.00 96.06 92 SER A CA 1
ATOM 682 C C . SER A 1 92 ? -9.433 10.083 7.154 1.00 96.06 92 SER A C 1
ATOM 684 O O . SER A 1 92 ? -9.396 9.786 5.956 1.00 96.06 92 SER A O 1
ATOM 686 N N . THR A 1 93 ? -9.124 9.215 8.122 1.00 97.50 93 THR A N 1
ATOM 687 C CA . THR A 1 93 ? -8.506 7.911 7.870 1.00 97.50 93 THR A CA 1
ATOM 688 C C . THR A 1 93 ? -9.280 6.777 8.524 1.00 97.50 93 THR A C 1
ATOM 690 O O . THR A 1 93 ? -9.751 5.905 7.804 1.00 97.50 93 THR A O 1
A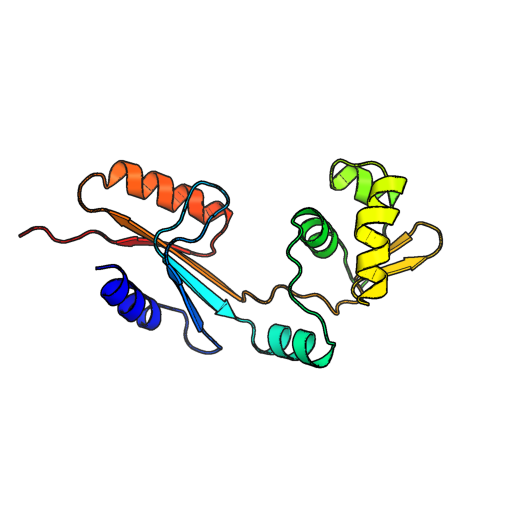TOM 693 N N . LEU A 1 94 ? -9.462 6.777 9.850 1.00 97.81 94 LEU A N 1
ATOM 694 C CA . LEU A 1 94 ? -10.026 5.603 10.532 1.00 97.81 94 LEU A CA 1
ATOM 695 C C . LEU A 1 94 ? -11.500 5.364 10.200 1.00 97.81 94 LEU A C 1
ATOM 697 O O . LEU A 1 94 ? -11.871 4.225 9.950 1.00 97.81 94 LEU A O 1
ATOM 701 N N . LYS A 1 95 ? -12.328 6.416 10.154 1.00 97.44 95 LYS A N 1
ATOM 702 C CA . LYS A 1 95 ? -13.742 6.297 9.766 1.00 97.44 95 LYS A CA 1
ATOM 703 C C . LYS A 1 95 ? -13.904 5.782 8.328 1.00 97.44 95 LYS A C 1
ATOM 705 O O . LYS A 1 95 ? -14.540 4.745 8.181 1.00 97.44 95 LYS A O 1
ATOM 710 N N . PRO A 1 96 ? -13.252 6.373 7.304 1.00 96.00 96 PRO A N 1
ATOM 711 C CA . PRO A 1 96 ? -13.290 5.811 5.953 1.00 96.00 96 PRO A CA 1
ATOM 712 C C . PRO A 1 96 ? -12.783 4.368 5.863 1.00 96.00 96 PRO A C 1
ATOM 714 O O . PRO A 1 96 ? -13.317 3.569 5.106 1.00 96.00 96 PRO A O 1
ATOM 717 N N . LEU A 1 97 ? -11.747 4.001 6.626 1.00 96.44 97 LEU A N 1
ATOM 718 C CA . LEU A 1 97 ? -11.271 2.615 6.655 1.00 96.44 97 LEU A CA 1
ATOM 719 C C . LEU A 1 97 ? -12.282 1.667 7.313 1.00 96.44 97 LEU A C 1
ATOM 721 O O . LEU A 1 97 ? -12.393 0.522 6.883 1.00 96.44 97 LEU A O 1
ATOM 725 N N . ALA A 1 98 ? -13.016 2.127 8.326 1.00 96.75 98 ALA 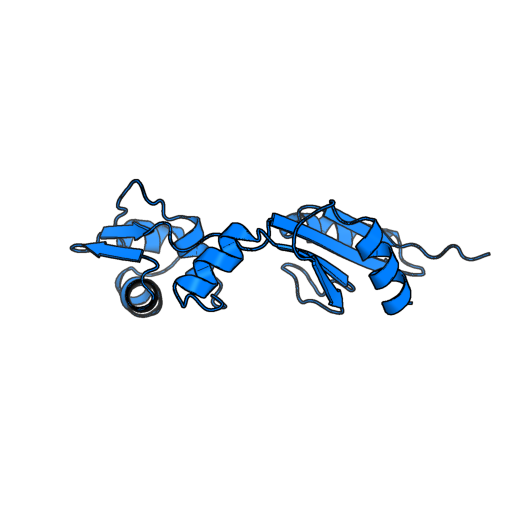A N 1
ATOM 726 C CA . ALA A 1 98 ? -14.062 1.344 8.976 1.00 96.75 98 ALA A CA 1
ATOM 727 C C . ALA A 1 98 ? -15.287 1.167 8.070 1.00 96.75 98 ALA A C 1
ATOM 729 O O . ALA A 1 98 ? -15.839 0.075 8.003 1.00 96.75 98 ALA A O 1
ATOM 730 N N . GLU A 1 99 ? -15.663 2.204 7.316 1.00 94.75 99 GLU A N 1
ATOM 731 C CA . GLU A 1 99 ? -16.715 2.143 6.287 1.00 94.75 99 GLU A CA 1
ATOM 732 C C . GLU A 1 99 ? -16.386 1.118 5.191 1.00 94.75 99 GLU A C 1
ATOM 734 O O . GLU A 1 99 ? -17.276 0.445 4.682 1.00 94.75 99 GLU A O 1
ATOM 739 N N . LEU A 1 100 ? -15.099 0.950 4.874 1.00 93.00 100 LEU A N 1
ATOM 740 C CA . LEU A 1 100 ? -14.599 -0.079 3.956 1.00 93.00 100 LEU A CA 1
ATOM 741 C C . LEU A 1 100 ? -14.411 -1.460 4.615 1.00 93.00 100 LEU A C 1
ATOM 743 O O . LEU A 1 100 ? -13.900 -2.373 3.970 1.00 93.00 100 LEU A O 1
ATOM 747 N N . GLY A 1 101 ? -14.744 -1.615 5.900 1.00 93.81 101 GLY A N 1
ATOM 748 C CA . GLY A 1 101 ? -14.571 -2.868 6.641 1.00 93.81 101 GLY A CA 1
ATOM 749 C C . GLY A 1 101 ? -13.111 -3.275 6.875 1.00 93.81 101 GLY A C 1
ATOM 750 O O . GLY A 1 101 ? -12.834 -4.441 7.146 1.00 93.81 101 GLY A O 1
ATOM 751 N N . LEU A 1 102 ? -12.157 -2.344 6.758 1.00 95.69 102 LEU A N 1
ATOM 752 C CA . LEU A 1 102 ? -10.720 -2.623 6.896 1.00 95.69 102 LEU A CA 1
ATOM 753 C C . LEU A 1 102 ? -10.210 -2.494 8.332 1.00 95.69 102 LEU A C 1
ATOM 755 O O . LEU A 1 102 ? -9.165 -3.046 8.680 1.00 95.69 102 LEU A O 1
ATOM 759 N N . VAL A 1 103 ? -10.925 -1.737 9.159 1.00 97.31 103 VAL A N 1
ATOM 760 C CA . VAL A 1 103 ? -10.622 -1.570 10.579 1.00 97.31 103 VAL A CA 1
ATOM 761 C C . VAL A 1 103 ? -11.907 -1.568 11.389 1.00 97.31 103 VAL A C 1
ATOM 763 O O . VAL A 1 103 ? -12.962 -1.163 10.909 1.00 97.31 103 VAL A O 1
ATOM 766 N N . GLU A 1 104 ? -11.800 -1.951 12.650 1.00 97.81 104 GLU A N 1
ATOM 767 C CA . GLU A 1 104 ? -12.873 -1.805 13.626 1.00 97.81 104 GLU A CA 1
ATOM 768 C C . GLU A 1 104 ? -12.539 -0.700 14.615 1.00 97.81 104 GLU A C 1
ATOM 770 O O . GLU A 1 104 ? -11.397 -0.591 15.067 1.00 97.81 104 GLU A O 1
ATOM 775 N N . LEU A 1 105 ? -13.546 0.091 14.989 1.00 98.06 105 LEU A N 1
ATOM 776 C CA . LEU A 1 105 ? -13.417 1.181 15.951 1.00 98.06 105 LEU A CA 1
ATOM 777 C C . LEU A 1 105 ? -14.258 0.907 17.195 1.00 98.06 105 LEU A C 1
ATOM 779 O O . LEU A 1 105 ? -15.452 0.641 17.098 1.00 98.06 105 LEU A O 1
ATOM 783 N N . GLN A 1 106 ? -13.656 1.049 18.376 1.00 96.31 106 GLN A N 1
ATOM 784 C CA . GLN A 1 106 ? -14.339 0.859 19.656 1.00 96.31 106 GLN A CA 1
ATOM 785 C C . GLN A 1 106 ? -13.868 1.889 20.683 1.00 96.31 106 GLN A C 1
ATOM 787 O O . GLN A 1 106 ? -12.761 1.793 21.195 1.00 96.31 106 GLN A O 1
ATOM 792 N N . LYS A 1 107 ? -14.707 2.879 21.021 1.00 93.81 107 LYS A N 1
ATOM 793 C CA . LYS A 1 107 ? -14.432 3.883 22.078 1.00 93.81 107 LYS A CA 1
ATOM 794 C C . LYS A 1 107 ? -12.996 4.456 22.039 1.00 93.81 107 LYS A C 1
ATOM 796 O O . LYS A 1 107 ? -12.297 4.497 23.047 1.00 93.81 107 LYS A O 1
ATOM 801 N N . GLY A 1 108 ? -12.540 4.881 20.859 1.00 94.75 108 GLY A N 1
ATOM 802 C CA . GLY A 1 108 ? -11.192 5.434 20.663 1.00 94.75 108 GLY A CA 1
ATOM 803 C C . GLY A 1 108 ? -10.082 4.391 20.491 1.00 94.75 108 GLY A C 1
ATOM 804 O O . GLY A 1 108 ? -8.922 4.765 20.312 1.00 94.75 108 GLY A O 1
ATOM 805 N N . LEU A 1 109 ? -10.413 3.105 20.492 1.00 97.69 109 LEU A N 1
ATOM 806 C CA . LEU A 1 109 ? -9.548 2.008 20.078 1.00 97.69 109 LEU A CA 1
ATOM 807 C C . LEU A 1 109 ? -9.789 1.650 18.612 1.00 97.69 109 LEU A C 1
ATOM 809 O O . LEU A 1 109 ? -10.889 1.843 18.094 1.00 97.69 109 LEU A O 1
ATOM 813 N N . VAL A 1 110 ? -8.761 1.105 17.972 1.00 98.31 110 VAL A N 1
ATOM 814 C CA . VAL A 1 110 ? -8.795 0.627 16.593 1.00 98.31 110 VAL A CA 1
ATOM 815 C C . VAL A 1 110 ? -8.033 -0.690 16.460 1.00 98.31 110 VAL A C 1
ATOM 817 O O . VAL A 1 110 ? -6.973 -0.845 17.066 1.00 98.31 110 VAL A O 1
ATOM 820 N N . ARG A 1 111 ? -8.549 -1.629 15.664 1.00 97.75 111 ARG A N 1
ATOM 821 C CA . ARG A 1 111 ? -7.825 -2.836 15.223 1.00 97.75 111 ARG A CA 1
ATOM 822 C C . ARG A 1 111 ? -8.032 -3.083 13.733 1.00 97.75 111 ARG A C 1
ATOM 824 O O . ARG A 1 111 ? -8.992 -2.571 13.161 1.00 97.75 111 ARG A O 1
ATOM 831 N N . SER A 1 112 ? -7.146 -3.863 13.119 1.00 96.31 112 SER A N 1
ATOM 832 C CA . SER A 1 112 ? -7.366 -4.365 11.755 1.00 96.31 112 SER A CA 1
ATOM 833 C C . SER A 1 112 ? -8.434 -5.460 11.771 1.00 96.31 112 SER A C 1
ATOM 835 O O . SER A 1 112 ? -8.506 -6.218 12.734 1.00 96.31 112 SER A O 1
ATOM 837 N N . THR A 1 113 ? -9.229 -5.571 10.708 1.00 94.44 113 THR A N 1
ATOM 838 C CA . THR A 1 113 ? -10.128 -6.723 10.496 1.00 94.44 113 THR A CA 1
ATOM 839 C C . THR A 1 113 ? -9.429 -7.904 9.824 1.00 94.44 113 THR A C 1
ATOM 841 O O . THR A 1 113 ? -10.059 -8.922 9.567 1.00 94.44 113 THR A O 1
ATOM 844 N N . GLY A 1 114 ? -8.157 -7.751 9.433 1.00 91.06 114 GLY A N 1
ATOM 845 C CA . GLY A 1 114 ? -7.431 -8.743 8.630 1.00 91.06 114 GLY A CA 1
ATOM 846 C C . GLY A 1 114 ? -7.835 -8.772 7.148 1.00 91.06 114 GLY A C 1
ATOM 847 O O . GLY A 1 114 ? -7.159 -9.415 6.340 1.00 91.06 114 GLY A O 1
ATOM 848 N N . ALA A 1 115 ? -8.884 -8.033 6.765 1.00 89.25 115 ALA A N 1
ATOM 849 C CA . ALA A 1 115 ? -9.402 -7.985 5.398 1.00 89.25 115 ALA A CA 1
ATOM 850 C C . ALA A 1 115 ? -8.456 -7.264 4.422 1.00 89.25 115 ALA A C 1
ATOM 852 O O . ALA A 1 115 ? -8.449 -7.544 3.221 1.00 89.25 115 ALA A O 1
ATOM 853 N N . TRP A 1 116 ? -7.628 -6.344 4.927 1.00 89.31 116 TRP A N 1
ATOM 854 C CA . TRP A 1 116 ? -6.553 -5.749 4.142 1.00 89.31 116 TRP A CA 1
ATOM 855 C C . TRP A 1 116 ? -5.273 -6.571 4.259 1.00 89.31 116 TRP A C 1
ATOM 857 O O . TRP A 1 116 ? -4.747 -6.779 5.352 1.00 89.31 116 TRP A O 1
ATOM 867 N N . ARG A 1 117 ? -4.729 -6.952 3.103 1.00 87.50 117 ARG A N 1
ATOM 868 C CA . ARG A 1 117 ? -3.390 -7.523 2.960 1.00 87.50 117 ARG A CA 1
ATOM 869 C C . ARG A 1 117 ? -2.673 -6.854 1.781 1.00 87.50 117 ARG A C 1
ATOM 871 O O . ARG A 1 117 ? -3.341 -6.480 0.802 1.00 87.50 117 ARG A O 1
ATOM 878 N N . PRO A 1 118 ? -1.341 -6.671 1.850 1.00 88.50 118 PRO A N 1
ATOM 879 C CA . PRO A 1 118 ? -0.551 -6.299 0.684 1.00 88.50 118 PRO A CA 1
ATOM 880 C C . PRO A 1 118 ? -0.813 -7.282 -0.459 1.00 88.50 118 PRO A C 1
ATOM 882 O O . PRO A 1 118 ? -0.809 -8.489 -0.253 1.00 88.50 118 PRO A O 1
ATOM 885 N N . VAL A 1 119 ? -1.079 -6.759 -1.657 1.00 91.44 119 VAL A N 1
ATOM 886 C CA . VAL A 1 119 ? -1.327 -7.598 -2.844 1.00 91.44 119 VAL A CA 1
ATOM 887 C C . VAL A 1 119 ? -0.052 -7.886 -3.620 1.00 91.44 119 VAL A C 1
ATOM 889 O O . VAL A 1 119 ? -0.042 -8.800 -4.429 1.00 91.44 119 VAL A O 1
ATOM 892 N N . ALA A 1 120 ? 1.017 -7.117 -3.407 1.00 91.62 120 ALA A N 1
ATOM 893 C CA . ALA A 1 120 ? 2.317 -7.400 -3.996 1.00 91.62 120 ALA A CA 1
ATOM 894 C C . ALA A 1 120 ? 3.019 -8.468 -3.146 1.00 91.62 120 ALA A C 1
ATOM 896 O O . ALA A 1 120 ? 3.318 -8.229 -1.980 1.00 91.62 120 ALA A O 1
ATOM 897 N N . ALA A 1 121 ? 3.263 -9.638 -3.736 1.00 92.00 121 ALA A N 1
ATOM 898 C CA . ALA A 1 121 ? 4.063 -10.708 -3.141 1.00 92.00 121 ALA A CA 1
ATOM 899 C C . ALA A 1 121 ? 5.550 -10.581 -3.487 1.00 92.00 121 ALA A C 1
ATOM 901 O O . ALA A 1 121 ? 6.392 -11.194 -2.834 1.00 92.00 121 ALA A O 1
ATOM 902 N N . HIS A 1 122 ? 5.861 -9.898 -4.589 1.00 92.75 122 HIS A N 1
ATOM 903 C CA . HIS A 1 122 ? 7.223 -9.571 -4.979 1.00 92.75 122 HIS A CA 1
ATOM 904 C C . HIS A 1 122 ? 7.227 -8.341 -5.885 1.00 92.75 122 HIS A C 1
ATOM 906 O O . HIS A 1 122 ? 6.420 -8.274 -6.814 1.00 92.75 122 HIS A O 1
ATOM 912 N N . LEU A 1 123 ? 8.146 -7.410 -5.657 1.00 93.06 123 LEU A N 1
ATOM 913 C CA . LEU A 1 123 ? 8.348 -6.216 -6.465 1.00 93.06 123 LEU A CA 1
ATOM 914 C C . LEU A 1 123 ? 9.806 -6.144 -6.923 1.00 93.06 123 LEU A C 1
ATOM 916 O O . LEU A 1 123 ? 10.734 -6.201 -6.120 1.00 93.06 123 LEU A O 1
ATOM 920 N N . THR A 1 124 ? 10.006 -6.034 -8.231 1.00 93.12 124 THR A N 1
ATOM 921 C CA . THR A 1 124 ? 11.317 -5.853 -8.857 1.00 93.12 124 THR A CA 1
ATOM 922 C C . THR A 1 124 ? 11.336 -4.521 -9.592 1.00 93.12 124 THR A C 1
ATOM 924 O O . THR A 1 124 ? 10.525 -4.304 -10.490 1.00 93.12 124 THR A O 1
ATOM 927 N N . ALA A 1 125 ? 12.250 -3.634 -9.213 1.00 92.75 125 ALA A N 1
ATOM 928 C CA . ALA A 1 125 ? 12.531 -2.403 -9.945 1.00 92.75 125 ALA A CA 1
ATOM 929 C C . ALA A 1 125 ? 13.677 -2.639 -10.934 1.00 92.75 125 ALA A C 1
ATOM 931 O O . ALA A 1 125 ? 14.620 -3.372 -10.637 1.00 92.75 125 ALA A O 1
ATOM 932 N N . VAL A 1 126 ? 13.594 -2.038 -12.115 1.00 90.19 126 VAL A N 1
ATOM 933 C CA . VAL A 1 126 ? 14.597 -2.173 -13.167 1.00 90.19 126 VAL A CA 1
ATOM 934 C C . VAL A 1 126 ? 14.914 -0.796 -13.735 1.00 90.19 126 VAL A C 1
ATOM 936 O O . VAL A 1 126 ? 14.020 -0.106 -14.221 1.00 90.19 126 VAL A O 1
ATOM 939 N N . GLU A 1 127 ? 16.191 -0.428 -13.690 1.00 90.75 127 GLU A N 1
ATOM 940 C CA . GLU A 1 127 ? 16.729 0.808 -14.266 1.00 90.75 127 GLU A CA 1
ATOM 941 C C . GLU A 1 127 ? 17.467 0.496 -15.580 1.00 90.75 127 GLU A C 1
ATOM 943 O O . GLU A 1 127 ? 18.286 -0.430 -15.647 1.00 90.75 127 GLU A O 1
ATOM 948 N N . LEU A 1 128 ? 17.196 1.274 -16.630 1.00 87.94 128 LEU A N 1
ATOM 949 C CA . LEU A 1 128 ? 17.755 1.128 -17.972 1.00 87.94 128 LEU A CA 1
ATOM 950 C C . LEU A 1 128 ? 18.768 2.246 -18.244 1.00 87.94 128 LEU A C 1
ATOM 952 O O . LEU A 1 128 ? 18.384 3.369 -18.568 1.00 87.94 128 LEU A O 1
ATOM 956 N N . LYS A 1 129 ? 20.081 1.967 -18.199 1.00 82.62 129 LYS A N 1
ATOM 957 C CA . LYS A 1 129 ? 21.097 3.001 -18.499 1.00 82.62 129 LYS A CA 1
ATOM 958 C C . LYS A 1 129 ? 22.163 2.564 -19.492 1.00 82.62 129 LYS A C 1
ATOM 960 O O . LYS A 1 129 ? 22.686 1.459 -19.437 1.00 82.62 129 LYS A O 1
ATOM 965 N N . LEU A 1 130 ? 22.515 3.513 -20.367 1.00 69.44 130 LEU A N 1
ATOM 966 C CA . LEU A 1 130 ? 23.432 3.321 -21.496 1.00 69.44 130 LEU A CA 1
ATOM 967 C C . LEU A 1 130 ? 24.878 3.749 -21.209 1.00 69.44 130 LEU A C 1
ATOM 969 O O . LEU A 1 130 ? 25.795 3.130 -21.718 1.00 69.44 130 LEU A O 1
ATOM 973 N N . SER A 1 131 ? 25.111 4.798 -20.410 1.00 69.12 131 SER A N 1
ATOM 974 C CA . SER A 1 131 ? 26.463 5.389 -20.299 1.00 69.12 131 SER A CA 1
ATOM 975 C C . SER A 1 131 ? 26.876 5.852 -18.899 1.00 69.12 131 SER A C 1
ATOM 977 O O . SER A 1 131 ? 28.046 6.144 -18.661 1.00 69.12 131 SER A O 1
ATOM 979 N N . LYS A 1 132 ? 25.947 5.893 -17.935 1.00 80.19 132 LYS A N 1
ATOM 980 C CA . LYS A 1 132 ? 26.196 6.369 -16.560 1.00 80.19 132 LYS A CA 1
ATOM 981 C C . LYS A 1 132 ? 25.924 5.279 -15.527 1.00 80.19 132 LYS A C 1
ATOM 983 O O . LYS A 1 132 ? 25.091 5.447 -14.640 1.00 80.19 132 LYS A O 1
ATOM 988 N N . TRP A 1 133 ? 26.623 4.151 -15.650 1.00 82.94 133 TRP A N 1
ATOM 989 C CA . TRP A 1 133 ? 26.388 2.965 -14.817 1.00 82.94 133 TRP A CA 1
ATOM 990 C C . TRP A 1 133 ? 26.557 3.232 -13.311 1.00 82.94 133 TRP A C 1
ATOM 992 O O . TRP A 1 133 ? 25.840 2.652 -12.506 1.00 82.94 133 TRP A O 1
ATOM 1002 N N . ARG A 1 134 ? 27.441 4.157 -12.907 1.00 85.44 134 ARG A N 1
ATOM 1003 C CA . ARG A 1 134 ? 27.596 4.537 -11.488 1.00 85.44 134 ARG A CA 1
ATOM 1004 C C . ARG A 1 134 ? 26.357 5.239 -10.930 1.00 85.44 134 ARG A C 1
ATOM 1006 O O . ARG A 1 134 ? 25.938 4.949 -9.814 1.00 85.44 134 ARG A O 1
ATOM 1013 N N . ASP A 1 135 ? 25.758 6.138 -11.711 1.00 81.31 135 ASP A N 1
ATOM 1014 C CA . ASP A 1 135 ? 24.509 6.799 -11.322 1.00 81.31 135 ASP A CA 1
ATOM 1015 C C . ASP A 1 135 ? 23.346 5.810 -11.295 1.00 81.31 135 ASP A C 1
ATOM 1017 O O . ASP A 1 135 ? 22.533 5.853 -10.376 1.00 81.31 135 ASP A O 1
ATOM 1021 N N . ALA A 1 136 ? 23.305 4.905 -12.274 1.00 80.31 136 ALA A N 1
ATOM 1022 C CA . ALA A 1 136 ? 22.309 3.845 -12.352 1.00 80.31 136 ALA A CA 1
ATOM 1023 C C . ALA A 1 136 ? 22.391 2.894 -11.153 1.00 80.31 136 ALA A C 1
ATOM 1025 O O . ALA A 1 136 ? 21.367 2.569 -10.570 1.00 80.31 136 ALA A O 1
ATOM 1026 N N . LEU A 1 137 ? 23.600 2.510 -10.732 1.00 84.25 137 LEU A N 1
ATOM 1027 C CA . LEU A 1 137 ? 23.796 1.672 -9.552 1.00 84.25 137 LEU A CA 1
ATOM 1028 C C . LEU A 1 137 ? 23.273 2.357 -8.286 1.00 84.25 137 LEU A C 1
ATOM 1030 O O . LEU A 1 137 ? 22.569 1.732 -7.503 1.00 84.25 137 LEU A O 1
ATOM 1034 N N . ARG A 1 138 ? 23.557 3.654 -8.114 1.00 85.12 138 ARG A N 1
ATOM 1035 C CA . ARG A 1 138 ? 23.015 4.441 -6.997 1.00 85.12 138 ARG A CA 1
ATOM 1036 C C . ARG A 1 138 ? 21.484 4.520 -7.036 1.00 85.12 138 ARG A C 1
ATOM 1038 O O . ARG A 1 138 ? 20.846 4.424 -5.998 1.00 85.12 138 ARG A O 1
ATOM 1045 N N . GLN A 1 139 ? 20.882 4.697 -8.211 1.00 80.38 139 GLN A N 1
ATOM 1046 C CA . GLN A 1 139 ? 19.420 4.704 -8.346 1.00 80.38 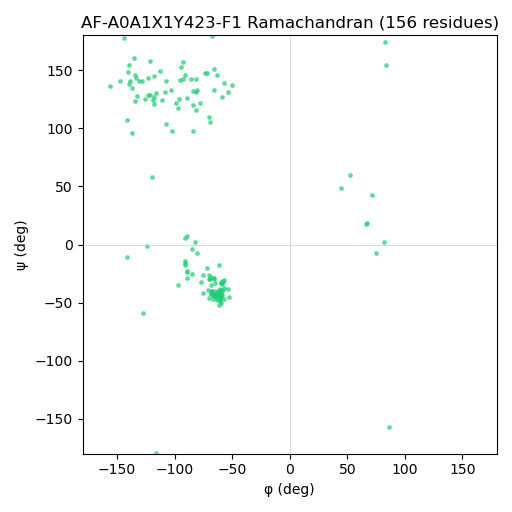139 GLN A CA 1
ATOM 1047 C C . GLN A 1 139 ? 18.809 3.326 -8.073 1.00 80.38 139 GLN A C 1
ATOM 1049 O O . GLN A 1 139 ? 17.809 3.230 -7.368 1.00 80.38 139 GLN A O 1
ATOM 1054 N N . ALA A 1 140 ? 19.443 2.261 -8.561 1.00 82.38 140 ALA A N 1
ATOM 1055 C CA . ALA A 1 140 ? 19.036 0.896 -8.275 1.00 82.38 140 ALA A CA 1
ATOM 1056 C C . ALA A 1 140 ? 19.107 0.594 -6.767 1.00 82.38 140 ALA A C 1
ATOM 1058 O O . ALA A 1 140 ? 18.166 0.009 -6.230 1.00 82.38 140 ALA A O 1
ATOM 1059 N N . ASP A 1 141 ? 20.161 1.041 -6.081 1.00 84.19 141 ASP A N 1
ATOM 1060 C CA . ASP A 1 141 ? 20.300 0.939 -4.622 1.00 84.19 141 ASP A CA 1
ATOM 1061 C C . ASP A 1 141 ? 19.175 1.692 -3.894 1.00 84.19 141 ASP A C 1
ATOM 1063 O O . ASP A 1 141 ? 18.508 1.145 -3.018 1.00 84.19 141 ASP A O 1
ATOM 1067 N N . ASN A 1 142 ? 18.847 2.904 -4.347 1.00 83.56 142 ASN A N 1
ATOM 1068 C CA . ASN A 1 142 ? 17.729 3.673 -3.799 1.00 83.56 142 ASN A CA 1
ATOM 1069 C C . ASN A 1 142 ? 16.377 2.949 -3.939 1.00 83.56 142 ASN A C 1
ATOM 1071 O O . ASN A 1 142 ? 15.517 3.071 -3.062 1.00 83.56 142 ASN A O 1
ATOM 1075 N N . PHE A 1 143 ? 16.170 2.171 -5.006 1.00 83.69 143 PHE A N 1
ATOM 1076 C CA . PHE A 1 143 ? 14.944 1.386 -5.167 1.00 83.69 143 PHE A CA 1
ATOM 1077 C C . PHE A 1 143 ? 14.849 0.190 -4.224 1.00 83.69 143 PHE A C 1
ATOM 1079 O O . PHE A 1 143 ? 13.728 -0.243 -3.954 1.00 83.69 143 PHE A O 1
ATOM 1086 N N . ALA A 1 144 ? 15.957 -0.296 -3.655 1.00 83.00 144 ALA A N 1
ATOM 1087 C CA . ALA A 1 144 ? 15.933 -1.367 -2.656 1.00 83.00 144 ALA A CA 1
ATOM 1088 C C . ALA A 1 144 ? 15.152 -0.980 -1.382 1.00 83.00 144 ALA A C 1
ATOM 1090 O O . ALA A 1 144 ? 14.703 -1.850 -0.642 1.00 83.00 144 ALA A O 1
ATOM 1091 N N . ILE A 1 145 ? 14.908 0.318 -1.148 1.00 82.75 145 ILE A N 1
ATOM 1092 C CA . ILE A 1 145 ? 14.022 0.808 -0.075 1.00 82.75 145 ILE A CA 1
ATOM 1093 C C . ILE A 1 145 ? 12.554 0.407 -0.320 1.00 82.75 145 ILE A C 1
ATOM 1095 O O . ILE A 1 145 ? 11.779 0.260 0.624 1.00 82.75 145 ILE A O 1
ATOM 1099 N N . SER A 1 146 ? 12.152 0.265 -1.585 1.00 82.00 146 SER A N 1
ATOM 1100 C CA . SER A 1 146 ? 10.755 0.083 -2.006 1.00 82.00 146 SER A CA 1
ATOM 1101 C C . SER A 1 146 ? 10.499 -1.170 -2.849 1.00 82.00 146 SER A C 1
ATOM 1103 O O . SER A 1 146 ? 9.355 -1.406 -3.235 1.00 82.00 146 SER A O 1
ATOM 1105 N N . ALA A 1 147 ? 11.535 -1.956 -3.141 1.00 89.06 147 ALA A N 1
ATOM 1106 C CA . ALA A 1 147 ? 11.478 -3.152 -3.970 1.00 89.06 147 ALA A CA 1
ATOM 1107 C C . ALA A 1 147 ? 12.220 -4.312 -3.304 1.00 89.06 147 ALA A C 1
ATOM 1109 O O . ALA A 1 147 ? 13.276 -4.120 -2.708 1.00 89.06 147 ALA A O 1
ATOM 1110 N N . ASP A 1 148 ? 11.701 -5.529 -3.462 1.00 90.50 148 ASP A N 1
ATOM 1111 C CA . ASP A 1 148 ? 12.367 -6.745 -2.982 1.00 90.50 148 ASP A CA 1
ATOM 1112 C C . ASP A 1 148 ? 13.645 -7.040 -3.777 1.00 90.50 148 ASP A C 1
ATOM 1114 O O . ASP A 1 148 ? 14.569 -7.690 -3.285 1.00 90.50 148 ASP A O 1
ATOM 1118 N N . ARG A 1 149 ? 13.678 -6.599 -5.040 1.00 91.75 149 ARG A N 1
ATOM 1119 C CA . ARG A 1 149 ? 14.834 -6.685 -5.932 1.00 91.75 149 ARG A CA 1
ATOM 1120 C C . ARG A 1 149 ? 14.968 -5.419 -6.757 1.00 91.75 149 ARG A C 1
ATOM 1122 O O . ARG A 1 149 ? 13.977 -4.811 -7.154 1.00 91.75 149 ARG A O 1
ATOM 1129 N N . SER A 1 150 ? 16.207 -5.081 -7.074 1.00 90.62 150 SER A N 1
ATOM 1130 C CA . SER A 1 150 ? 16.531 -3.991 -7.979 1.00 90.62 150 SER A CA 1
ATOM 1131 C C . SER A 1 150 ? 17.570 -4.470 -8.980 1.00 90.62 150 SER A C 1
ATOM 1133 O O . SER A 1 150 ? 18.581 -5.058 -8.587 1.00 90.62 150 SER A O 1
ATOM 1135 N N . TRP A 1 151 ? 17.298 -4.282 -10.267 1.00 89.56 151 TRP A N 1
ATOM 1136 C CA . TRP A 1 151 ? 18.199 -4.651 -11.351 1.00 89.56 151 TRP A CA 1
ATOM 1137 C C . TRP A 1 151 ? 18.612 -3.421 -12.141 1.00 89.56 151 TRP A C 1
ATOM 1139 O O . TRP A 1 151 ? 17.829 -2.505 -12.377 1.00 89.56 151 TRP A O 1
ATOM 1149 N N . MET A 1 152 ? 19.852 -3.449 -12.608 1.00 88.00 152 MET A N 1
ATOM 1150 C CA . MET A 1 152 ? 20.358 -2.508 -13.590 1.00 88.00 152 MET A CA 1
ATOM 1151 C C . MET A 1 152 ? 20.578 -3.273 -14.886 1.00 88.00 152 MET A C 1
ATOM 1153 O O . MET A 1 152 ? 21.309 -4.265 -14.904 1.00 88.00 152 MET A O 1
ATOM 1157 N N . VAL A 1 153 ? 19.956 -2.814 -15.965 1.00 87.50 153 VAL A N 1
ATOM 1158 C CA . VAL A 1 153 ? 20.207 -3.359 -17.296 1.00 87.50 153 VAL A CA 1
ATOM 1159 C C . VAL A 1 153 ? 21.214 -2.460 -17.988 1.00 87.50 153 VAL A C 1
ATOM 1161 O O . VAL A 1 153 ? 20.957 -1.279 -18.227 1.00 87.50 153 VAL A O 1
ATOM 1164 N N . LEU A 1 154 ? 22.368 -3.044 -18.293 1.00 84.81 154 LEU A N 1
ATOM 1165 C CA . LEU A 1 154 ? 23.398 -2.430 -19.114 1.00 84.81 154 LEU A CA 1
ATOM 1166 C C . LEU A 1 154 ? 23.225 -2.906 -20.551 1.00 84.81 154 LEU A C 1
ATOM 1168 O O . LEU A 1 154 ? 22.894 -4.067 -20.798 1.00 84.81 154 LEU A O 1
ATOM 1172 N N . ARG A 1 155 ? 23.449 -2.002 -21.500 1.00 75.62 155 ARG A N 1
ATOM 1173 C CA . ARG A 1 155 ? 23.624 -2.390 -22.896 1.00 75.62 155 ARG A CA 1
ATOM 1174 C C . ARG A 1 155 ? 25.080 -2.797 -23.091 1.00 75.62 155 ARG A C 1
ATOM 1176 O O . ARG A 1 155 ? 25.963 -2.050 -22.683 1.00 75.62 155 ARG A O 1
ATOM 1183 N N . ASP A 1 156 ? 25.307 -3.943 -23.723 1.00 72.19 156 ASP A N 1
ATOM 1184 C CA . ASP A 1 156 ? 26.609 -4.241 -24.318 1.00 72.19 156 ASP A CA 1
ATOM 1185 C C . ASP A 1 156 ? 26.771 -3.317 -25.531 1.00 72.19 156 ASP A C 1
ATOM 1187 O O . ASP A 1 156 ? 26.023 -3.433 -26.508 1.00 72.19 156 ASP A O 1
ATOM 1191 N N . ASP A 1 157 ? 27.674 -2.343 -25.433 1.00 61.72 157 ASP A N 1
ATOM 1192 C CA . ASP A 1 157 ? 28.143 -1.605 -26.604 1.00 61.72 157 ASP A CA 1
ATOM 1193 C C . ASP A 1 157 ? 29.264 -2.435 -27.253 1.00 61.72 157 ASP A C 1
ATOM 1195 O O . ASP A 1 157 ? 30.236 -2.742 -26.558 1.00 61.72 157 ASP A O 1
ATOM 1199 N N . PRO A 1 158 ? 29.123 -2.852 -28.528 1.00 56.88 158 PRO A N 1
ATOM 1200 C CA . PRO A 1 158 ? 30.176 -3.568 -29.244 1.00 56.88 158 PRO A CA 1
ATOM 1201 C C . PRO A 1 158 ? 31.398 -2.688 -29.531 1.00 56.88 158 PRO A C 1
ATOM 1203 O O . PRO A 1 158 ? 31.227 -1.458 -29.711 1.00 56.88 158 PRO A O 1
#

Nearest PDB structures (foldseek):
  7ww0-assembly1_A  TM=6.371E-01  e=3.153E-02  Aspergillus carbonarius ITEM 5010
  8efv-assembly1_E  TM=8.049E-01  e=1.642E-01  Thermus thermophilus HB8
  5n35-assembly1_A  TM=7.271E-01  e=1.034E-01  Saccharolobus solfataricus
  7wvs-assembly1_A  TM=5.301E-01  e=3.153E-02  Aspergillus carbonarius ITEM 5010
  4yif-assembly3_F  TM=4.838E-01  e=6.101E-02  Mycobacterium tuberculosis H37Rv